Protein AF-A0A951DX21-F1 (afdb_monomer)

Foldseek 3Di:
DDDDDPVNVVVCVVVVVVVVPPDPPPPPPDDPQDDPAAREDEDDFQCDDPRNVRVVVVVVVVVVLVVCVVVQHDVNHRYDYHD

pLDDT: mean 83.19, std 17.68, range [49.28, 98.56]

Radius of gyration: 25.63 Å; Cα contacts (8 Å, |Δi|>4): 71; chains: 1; bounding box: 53×21×72 Å

Secondary structure (DSSP, 8-state):
-----HHHHHHTHHHHHHHHTS-------PPTTB-SSEEEEE-----SSTTGGGHHHHHHHHHHHHHHHHTT-BTTBEEEEE-

Sequence (83 aa):
MKRLTRRTILAAAPSALAFAALPARGANQYGPGVTDAEIKIGNTCFYTGPASSYGTIGKAMAAYYKMVNEQGGVNGRKINFIS

Solvent-accessible surface area (backbone atoms only — not comparable to full-atom values): 5123 Å² total; per-residue (Å²): 133,87,79,87,47,74,67,63,55,61,71,45,48,67,66,57,56,61,64,71,68,58,75,80,86,67,76,78,85,56,58,90,54,45,57,90,56,36,37,55,42,83,60,90,68,39,72,60,73,96,57,23,76,55,24,53,55,52,52,51,51,52,54,50,43,50,52,42,36,77,74,49,32,61,96,66,14,34,62,46,73,46,117

Mean predicted aligned error: 12.29 Å

Nearest PDB structures (foldseek):
  4n03-assembly1_A  TM=9.405E-01  e=9.254E-03  Thermomonospora curvata DSM 43183
  4m88-assembly1_A  TM=8.582E-01  e=9.831E-02  Verminephrobacter eiseniae EF01-2
  4n0q-assembly4_D  TM=9.222E-01  e=4.058E-01  Brucella melitensis bv. 1 str. 16M
  3h5l-assembly1_A  TM=8.839E-01  e=1.368E+00  Ruegeria pomeroyi

Structure (mmCIF, N/CA/C/O backbone):
data_AF-A0A951DX21-F1
#
_entry.id   AF-A0A951DX21-F1
#
loop_
_atom_site.group_PDB
_atom_site.id
_atom_site.type_symbol
_atom_site.label_atom_id
_atom_site.label_alt_id
_atom_site.label_comp_id
_atom_site.label_asym_id
_atom_site.label_entity_id
_atom_site.label_seq_id
_atom_site.pdbx_PDB_ins_code
_atom_site.Cartn_x
_atom_site.Cartn_y
_atom_site.Cartn_z
_atom_site.occupancy
_atom_site.B_iso_or_equiv
_atom_site.auth_seq_id
_atom_site.auth_comp_id
_atom_site.auth_asym_id
_atom_site.auth_atom_id
_atom_site.pdbx_PDB_model_num
ATOM 1 N N . MET A 1 1 ? -26.437 -14.004 55.523 1.00 49.28 1 MET A N 1
ATOM 2 C CA . MET A 1 1 ? -26.371 -13.576 54.104 1.00 49.28 1 MET A CA 1
ATOM 3 C C . MET A 1 1 ? -26.998 -12.189 53.995 1.00 49.28 1 MET A C 1
ATOM 5 O O . MET A 1 1 ? -28.182 -12.056 54.281 1.00 49.28 1 MET A O 1
ATOM 9 N N . LYS A 1 2 ? -26.216 -11.136 53.712 1.00 49.69 2 LYS A N 1
ATOM 10 C CA . LYS A 1 2 ? -26.750 -9.762 53.616 1.00 49.69 2 LYS A CA 1
ATOM 11 C C . LYS A 1 2 ? -27.615 -9.657 52.354 1.00 49.69 2 LYS A C 1
ATOM 13 O O . LYS A 1 2 ? -27.111 -9.869 51.256 1.00 49.69 2 LYS A O 1
ATOM 18 N N . ARG A 1 3 ? -28.916 -9.380 52.510 1.00 56.81 3 ARG A N 1
ATOM 19 C CA . ARG A 1 3 ? -29.834 -9.151 51.383 1.00 56.81 3 ARG A CA 1
ATOM 20 C C . ARG A 1 3 ? -29.414 -7.866 50.669 1.00 56.81 3 ARG A C 1
ATOM 22 O O . ARG A 1 3 ? -29.406 -6.808 51.290 1.00 56.81 3 ARG A O 1
ATOM 29 N N . LEU A 1 4 ? -29.058 -7.963 49.390 1.00 61.78 4 LEU A N 1
ATOM 30 C CA . LEU A 1 4 ? -28.853 -6.788 48.546 1.00 61.78 4 LEU A CA 1
ATOM 31 C C . LEU A 1 4 ? -30.204 -6.105 48.315 1.00 61.78 4 LEU A C 1
ATOM 33 O O . LEU A 1 4 ? -31.119 -6.680 47.729 1.00 61.78 4 LEU A O 1
ATOM 37 N N . THR A 1 5 ? -30.339 -4.884 48.818 1.00 69.94 5 THR A N 1
ATOM 38 C CA . THR A 1 5 ? -31.567 -4.091 48.735 1.00 69.94 5 THR A CA 1
ATOM 39 C C . THR A 1 5 ? -31.547 -3.242 47.461 1.00 69.94 5 THR A C 1
ATOM 41 O O . THR A 1 5 ? -30.492 -2.771 47.045 1.00 69.94 5 THR A O 1
ATOM 44 N N . ARG A 1 6 ? -32.713 -2.957 46.856 1.00 60.38 6 ARG A N 1
ATOM 45 C CA . ARG A 1 6 ? -32.833 -2.083 45.659 1.00 60.38 6 ARG A CA 1
ATOM 46 C C . ARG A 1 6 ? -32.099 -0.739 45.797 1.00 60.38 6 ARG A C 1
ATOM 48 O O . ARG A 1 6 ? -31.567 -0.228 44.819 1.00 60.38 6 ARG A O 1
ATOM 55 N N . ARG A 1 7 ? -32.031 -0.195 47.017 1.00 58.56 7 ARG A N 1
ATOM 56 C CA . ARG A 1 7 ? -31.292 1.038 47.344 1.00 58.56 7 ARG A CA 1
ATOM 57 C C . ARG A 1 7 ? -29.780 0.902 47.148 1.00 58.56 7 ARG A C 1
ATOM 59 O O . ARG A 1 7 ? -29.144 1.849 46.708 1.00 58.56 7 ARG A O 1
ATOM 66 N N . THR A 1 8 ? -29.220 -0.272 47.425 1.00 60.78 8 THR A N 1
ATOM 67 C CA . THR A 1 8 ? -27.793 -0.568 47.250 1.00 60.78 8 THR A CA 1
ATOM 68 C C . THR A 1 8 ? -27.419 -0.674 45.769 1.00 60.78 8 THR A C 1
ATOM 70 O O . THR A 1 8 ? -26.318 -0.299 45.391 1.00 60.78 8 THR A O 1
ATOM 73 N N . ILE A 1 9 ? -28.355 -1.124 44.925 1.00 61.28 9 ILE A N 1
ATOM 74 C CA . ILE A 1 9 ? -28.180 -1.208 43.466 1.00 61.28 9 ILE A CA 1
ATOM 75 C C . ILE A 1 9 ? -28.255 0.188 42.829 1.00 61.28 9 ILE A C 1
ATOM 77 O O . ILE A 1 9 ? -27.402 0.532 42.017 1.00 61.28 9 ILE A O 1
ATOM 81 N N . LEU A 1 10 ? -29.220 1.026 43.235 1.00 59.09 10 LEU A N 1
ATOM 82 C CA . LEU A 1 10 ? -29.319 2.404 42.730 1.00 59.09 10 LEU A CA 1
ATOM 83 C C . LEU A 1 10 ? -28.131 3.281 43.155 1.00 59.09 10 LEU A C 1
ATOM 85 O O . LEU A 1 10 ? -27.673 4.100 42.367 1.00 59.09 10 LEU A O 1
ATOM 89 N N . ALA A 1 11 ? -27.612 3.099 44.372 1.00 60.81 11 ALA A N 1
ATOM 90 C CA . ALA A 1 11 ? -26.464 3.863 44.865 1.00 60.81 11 ALA A CA 1
ATOM 91 C C . ALA A 1 11 ? -25.144 3.531 44.137 1.00 60.81 11 ALA A C 1
ATOM 93 O O . ALA A 1 11 ? -24.222 4.340 44.159 1.00 60.81 11 ALA A O 1
ATOM 94 N N . ALA A 1 12 ? -25.053 2.369 43.482 1.00 59.16 12 ALA A N 1
ATOM 95 C CA . ALA A 1 12 ? -23.880 1.937 42.718 1.00 59.16 12 ALA A CA 1
ATOM 96 C C . ALA A 1 12 ? -23.938 2.313 41.221 1.00 59.16 12 ALA A C 1
ATOM 98 O O . ALA A 1 12 ? -22.954 2.152 40.5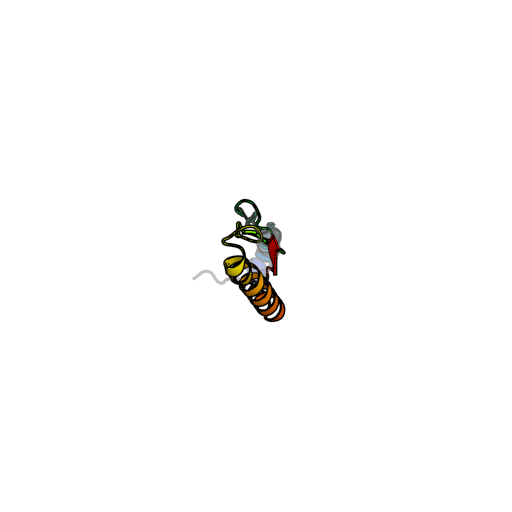01 1.00 59.16 12 ALA A O 1
ATOM 99 N N . ALA A 1 13 ? -25.076 2.816 40.734 1.00 58.59 13 ALA A N 1
ATOM 100 C CA . ALA A 1 13 ? -25.252 3.194 39.331 1.00 58.59 13 ALA A CA 1
ATOM 101 C C . ALA A 1 13 ? -24.364 4.377 38.868 1.00 58.59 13 ALA A C 1
ATOM 103 O O . ALA A 1 13 ? -23.833 4.303 37.757 1.00 58.59 13 ALA A O 1
ATOM 104 N N . PRO A 1 14 ? -24.121 5.433 39.677 1.00 57.66 14 PRO A N 1
ATOM 105 C CA . PRO A 1 14 ? -23.258 6.544 39.264 1.00 57.66 14 PRO A CA 1
ATOM 106 C C . PRO A 1 14 ? -21.789 6.127 39.104 1.00 57.66 14 PRO A C 1
ATOM 108 O O . PRO A 1 14 ? -21.095 6.605 38.210 1.00 57.66 14 PRO A O 1
ATOM 111 N N . SER A 1 15 ? -21.313 5.205 39.944 1.00 58.00 15 SER A N 1
ATOM 112 C CA . SER A 1 15 ? -19.934 4.708 39.926 1.00 58.00 15 SER A CA 1
ATOM 113 C C . SER A 1 15 ? -19.660 3.737 38.771 1.00 58.00 15 SER A C 1
ATOM 115 O O . SER A 1 15 ? -18.535 3.694 38.278 1.00 58.00 15 SER A O 1
ATOM 117 N N . ALA 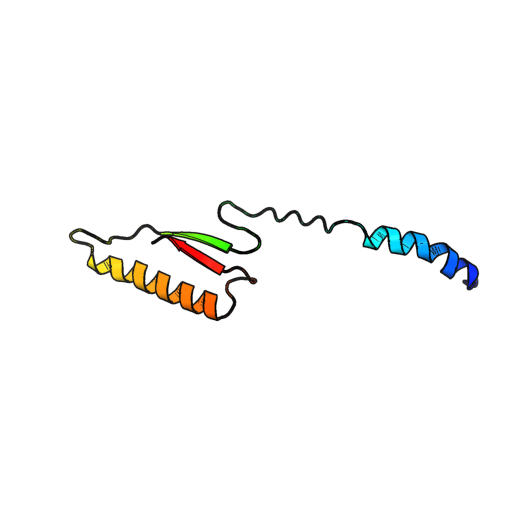A 1 16 ? -20.673 3.016 38.280 1.00 58.78 16 ALA A N 1
ATOM 118 C CA . ALA A 1 16 ? -20.553 2.191 37.075 1.00 58.78 16 ALA A CA 1
ATOM 119 C C . ALA A 1 16 ? -20.457 3.034 35.786 1.00 58.78 16 ALA A C 1
ATOM 121 O O . ALA A 1 16 ? -19.704 2.690 34.876 1.00 58.78 16 ALA A O 1
ATOM 122 N N . LEU A 1 17 ? -21.160 4.172 35.725 1.00 59.06 17 LEU A N 1
ATOM 123 C CA . LEU A 1 17 ? -21.094 5.105 34.590 1.00 59.06 17 LEU A CA 1
ATOM 124 C C . LEU A 1 17 ? -19.742 5.831 34.499 1.00 59.06 17 LEU A C 1
ATOM 126 O O . LEU A 1 17 ? -19.277 6.120 33.399 1.00 59.06 17 LEU A O 1
ATOM 130 N N . ALA A 1 18 ? -19.071 6.063 35.631 1.00 59.62 18 ALA A N 1
ATOM 131 C CA . ALA A 1 18 ? -17.741 6.674 35.660 1.00 59.62 18 ALA A CA 1
ATOM 132 C C . ALA A 1 18 ? -16.650 5.796 35.010 1.00 59.62 18 ALA A C 1
ATOM 134 O O . ALA A 1 18 ? -15.676 6.323 34.479 1.00 59.62 18 ALA A O 1
ATOM 135 N N . PHE A 1 19 ? -16.822 4.468 34.995 1.00 57.84 19 PHE A N 1
ATOM 136 C CA . PHE A 1 19 ? -15.886 3.545 34.335 1.00 57.84 19 PHE A CA 1
ATOM 137 C C . PHE A 1 19 ? -16.063 3.481 32.810 1.00 57.84 19 PHE A C 1
ATOM 139 O O . PHE A 1 19 ? -15.111 3.163 32.102 1.00 57.84 19 PHE A O 1
ATOM 146 N N . ALA A 1 20 ? -17.250 3.812 32.293 1.00 60.47 20 ALA A N 1
ATOM 147 C CA . ALA A 1 20 ? -17.542 3.799 30.857 1.00 60.47 20 ALA A CA 1
ATOM 148 C C . ALA A 1 20 ? -16.988 5.027 30.106 1.00 60.47 20 ALA A C 1
ATOM 150 O O . ALA A 1 20 ? -16.934 5.022 28.879 1.00 60.47 20 ALA A O 1
ATOM 151 N N . ALA A 1 21 ? -16.570 6.069 30.831 1.00 59.03 21 ALA A N 1
ATOM 152 C CA . ALA A 1 21 ? -16.040 7.312 30.268 1.00 59.03 21 ALA A CA 1
ATOM 153 C C . ALA A 1 21 ? -14.505 7.345 30.169 1.00 59.03 21 ALA A C 1
ATOM 155 O O . ALA A 1 21 ? -13.936 8.361 29.767 1.00 59.03 21 ALA A O 1
ATOM 156 N N . LEU A 1 22 ? -13.811 6.263 30.539 1.00 62.09 22 LEU A N 1
ATOM 157 C CA . LEU A 1 22 ? -12.372 6.181 30.320 1.00 62.09 22 LEU A CA 1
ATOM 158 C C . LEU A 1 22 ? -12.126 6.110 28.806 1.00 62.09 22 LEU A C 1
ATOM 160 O O . LEU A 1 22 ? -12.596 5.161 28.174 1.00 62.09 22 LEU A O 1
ATOM 164 N N . PRO A 1 23 ? -11.394 7.067 28.199 1.00 62.28 23 PRO A N 1
ATOM 165 C CA . PRO A 1 23 ? -10.957 6.896 26.824 1.00 62.28 23 PRO A CA 1
ATOM 166 C C . PRO A 1 23 ? -10.176 5.587 26.771 1.00 62.28 23 PRO A C 1
ATOM 168 O O . PRO A 1 23 ? -9.283 5.372 27.596 1.00 62.28 23 PRO A O 1
ATOM 171 N N . ALA A 1 24 ? -10.544 4.695 25.850 1.00 66.44 24 ALA A N 1
ATOM 172 C CA . ALA A 1 24 ? -9.838 3.442 25.650 1.00 66.44 24 ALA A CA 1
ATOM 173 C C . ALA A 1 24 ? -8.358 3.771 25.423 1.00 66.44 24 ALA A C 1
ATOM 175 O O . ALA A 1 24 ? -7.966 4.281 24.375 1.00 66.44 24 ALA A O 1
ATOM 176 N N . ARG A 1 25 ? -7.529 3.536 26.445 1.00 54.38 25 ARG A N 1
ATOM 177 C CA . ARG A 1 25 ? -6.081 3.745 26.393 1.00 54.38 25 ARG A CA 1
ATOM 178 C C . ARG A 1 25 ? -5.441 2.582 25.644 1.00 54.38 25 ARG A C 1
ATOM 180 O O . ARG A 1 25 ? -4.676 1.809 26.199 1.00 54.38 25 ARG A O 1
ATOM 187 N N . GLY A 1 26 ? -5.787 2.474 24.371 1.00 56.94 26 GLY A N 1
ATOM 188 C CA . GLY A 1 26 ? -4.980 1.846 23.342 1.00 56.94 26 GLY A CA 1
ATOM 189 C C . GLY A 1 26 ? -4.520 2.965 22.428 1.00 56.94 26 GLY A C 1
ATOM 190 O O . GLY A 1 26 ? -5.024 3.094 21.320 1.00 56.94 26 GLY A O 1
ATOM 191 N N . ALA A 1 27 ? -3.634 3.840 22.917 1.00 56.78 27 ALA A N 1
ATOM 192 C CA . ALA A 1 27 ? -2.892 4.706 22.013 1.00 56.78 27 ALA A CA 1
ATOM 193 C C . ALA A 1 27 ? -2.136 3.747 21.104 1.00 56.78 27 ALA A C 1
ATOM 195 O O . ALA A 1 27 ? -1.233 3.054 21.572 1.00 56.78 27 ALA A O 1
ATOM 196 N N . ASN A 1 28 ? -2.606 3.597 19.871 1.00 60.50 28 ASN A N 1
ATOM 197 C CA . ASN A 1 28 ? -2.053 2.638 18.949 1.00 60.50 28 ASN A CA 1
ATOM 198 C C . ASN A 1 28 ? -0.567 2.955 18.759 1.00 60.50 28 ASN A C 1
ATOM 200 O O . ASN A 1 28 ? -0.210 3.900 18.055 1.00 60.50 28 ASN A O 1
ATOM 204 N N . GLN A 1 29 ? 0.301 2.202 19.440 1.00 70.38 29 GLN A N 1
ATOM 205 C CA . GLN A 1 29 ? 1.747 2.302 19.289 1.00 70.38 29 GLN A CA 1
ATOM 206 C C . GLN A 1 29 ? 2.109 1.619 17.977 1.00 70.38 29 GLN A C 1
ATOM 208 O O . GLN A 1 29 ? 2.601 0.495 17.929 1.00 70.38 29 GLN A O 1
ATOM 213 N N . TYR A 1 30 ? 1.752 2.285 16.890 1.00 83.62 30 TYR A N 1
ATOM 214 C CA . TYR A 1 30 ? 2.086 1.857 15.556 1.00 83.62 30 TYR A CA 1
ATOM 215 C C . TYR A 1 30 ? 3.571 2.082 15.301 1.00 83.62 30 TYR A C 1
ATOM 217 O O . TYR A 1 30 ? 4.147 3.092 15.708 1.00 83.62 30 TYR A O 1
ATOM 225 N N . GLY A 1 31 ? 4.187 1.134 14.597 1.00 88.88 31 GLY A N 1
ATOM 226 C CA . GLY A 1 31 ? 5.497 1.361 14.005 1.00 88.88 31 GLY A CA 1
ATOM 227 C C . GLY A 1 31 ? 5.432 2.438 12.911 1.00 88.88 31 GLY A C 1
ATOM 228 O O . GLY A 1 31 ? 4.344 2.785 12.437 1.00 88.88 31 GLY A O 1
ATOM 229 N N . PRO A 1 32 ? 6.590 2.960 12.473 1.00 93.44 32 PRO A N 1
ATOM 230 C CA . PRO A 1 32 ? 6.658 3.893 11.355 1.00 93.44 32 PRO A CA 1
ATOM 231 C C . PRO A 1 32 ? 5.874 3.393 10.135 1.00 93.44 32 PRO A C 1
ATOM 233 O O . PRO A 1 32 ? 5.956 2.223 9.768 1.00 93.44 32 PRO A O 1
ATOM 236 N N . GLY A 1 33 ? 5.117 4.291 9.503 1.00 93.00 33 GLY A N 1
ATOM 237 C CA . GLY A 1 33 ? 4.327 3.976 8.310 1.00 93.00 33 GLY A CA 1
ATOM 238 C C . GLY A 1 33 ? 2.976 3.306 8.576 1.00 93.00 33 GLY A C 1
ATOM 239 O O . GLY A 1 33 ? 2.257 3.057 7.614 1.00 93.00 33 GLY A O 1
ATOM 240 N N . VAL A 1 34 ? 2.590 3.051 9.830 1.00 95.12 34 VAL A N 1
ATOM 241 C CA . VAL A 1 34 ? 1.280 2.472 10.167 1.00 95.12 34 VAL A CA 1
ATOM 242 C C . VAL A 1 34 ? 0.399 3.498 10.879 1.00 95.12 34 VAL A C 1
ATOM 244 O O . VAL A 1 34 ? 0.842 4.226 11.764 1.00 95.12 34 VAL A O 1
ATOM 247 N N . THR A 1 35 ? -0.868 3.556 10.477 1.00 93.12 35 THR A N 1
ATOM 248 C CA . THR A 1 35 ? -1.913 4.385 11.088 1.00 93.12 35 THR A CA 1
ATOM 249 C C . THR A 1 35 ? -3.186 3.557 11.296 1.00 93.12 35 THR A C 1
ATOM 251 O O . THR A 1 35 ? -3.233 2.367 10.974 1.00 93.12 35 THR A O 1
ATOM 254 N N . ASP A 1 36 ? -4.245 4.178 11.818 1.00 92.81 36 ASP A N 1
ATOM 255 C CA . ASP A 1 36 ? -5.564 3.541 11.921 1.00 92.81 36 ASP A CA 1
ATOM 256 C C . ASP A 1 36 ? -6.176 3.216 10.547 1.00 92.81 36 ASP A C 1
ATOM 258 O O . ASP A 1 36 ? -6.993 2.305 10.446 1.00 92.81 36 ASP A O 1
ATOM 262 N N . ALA A 1 37 ? -5.768 3.930 9.491 1.00 94.62 37 ALA A N 1
ATOM 263 C CA . ALA A 1 37 ? -6.364 3.831 8.159 1.00 94.62 37 ALA A CA 1
ATOM 264 C C . ALA A 1 37 ? -5.459 3.143 7.125 1.00 94.62 37 ALA A C 1
ATOM 266 O O . ALA A 1 37 ? -5.960 2.445 6.241 1.00 94.62 37 ALA A O 1
ATOM 267 N N . GLU A 1 38 ? -4.140 3.329 7.216 1.00 96.19 38 GLU A N 1
ATOM 268 C CA . GLU A 1 38 ? -3.190 2.854 6.204 1.00 96.19 38 GLU A CA 1
ATOM 2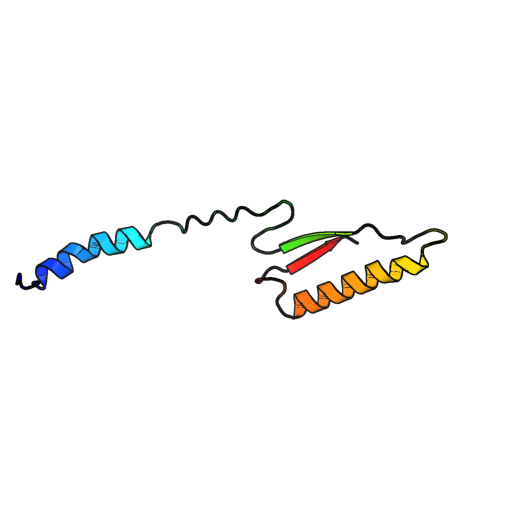69 C C . GLU A 1 38 ? -1.928 2.195 6.772 1.00 96.19 38 GLU A C 1
ATOM 271 O O . GLU A 1 38 ? -1.481 2.494 7.882 1.00 96.19 38 GLU A O 1
ATOM 276 N N . ILE A 1 39 ? -1.339 1.321 5.954 1.00 97.56 39 ILE A N 1
ATOM 277 C CA . ILE A 1 39 ? -0.005 0.736 6.119 1.00 97.56 39 ILE A CA 1
ATOM 278 C C . ILE A 1 39 ? 0.823 1.143 4.897 1.00 97.56 39 ILE A C 1
ATOM 280 O O . ILE A 1 39 ? 0.518 0.726 3.779 1.00 97.56 39 ILE A O 1
ATOM 284 N N . LYS A 1 40 ? 1.874 1.939 5.096 1.00 97.88 40 LYS A N 1
ATOM 285 C CA . LYS A 1 40 ? 2.807 2.349 4.039 1.00 97.88 40 LYS A CA 1
ATOM 286 C C . LYS A 1 40 ? 3.918 1.327 3.882 1.00 97.88 40 LYS A C 1
ATOM 288 O O . LYS A 1 40 ? 4.592 0.987 4.851 1.00 97.88 40 LYS A O 1
ATOM 293 N N . ILE A 1 41 ? 4.135 0.888 2.648 1.00 97.50 41 ILE A N 1
ATOM 294 C CA . ILE A 1 41 ? 5.200 -0.050 2.292 1.00 97.50 41 ILE A CA 1
ATOM 295 C C . ILE A 1 41 ? 5.994 0.551 1.138 1.00 97.50 41 ILE A C 1
ATOM 297 O O . ILE A 1 41 ? 5.432 0.843 0.085 1.00 97.50 41 ILE A O 1
ATOM 301 N N . GLY A 1 42 ? 7.298 0.727 1.342 1.00 96.69 42 GLY A N 1
ATOM 302 C CA . GLY A 1 42 ? 8.232 1.076 0.275 1.00 96.69 42 GLY A CA 1
ATOM 303 C C . GLY A 1 42 ? 8.813 -0.175 -0.375 1.00 96.69 42 GLY A C 1
ATOM 304 O O . GLY A 1 42 ? 9.083 -1.162 0.309 1.00 96.69 42 GLY A O 1
ATOM 305 N N . ASN A 1 43 ? 9.021 -0.121 -1.687 1.00 96.06 43 ASN A N 1
ATOM 306 C CA . ASN A 1 43 ? 9.648 -1.184 -2.457 1.00 96.06 43 ASN A CA 1
ATOM 307 C C . ASN A 1 43 ? 10.823 -0.655 -3.276 1.00 96.06 43 ASN A C 1
ATOM 309 O O . ASN A 1 43 ? 10.741 0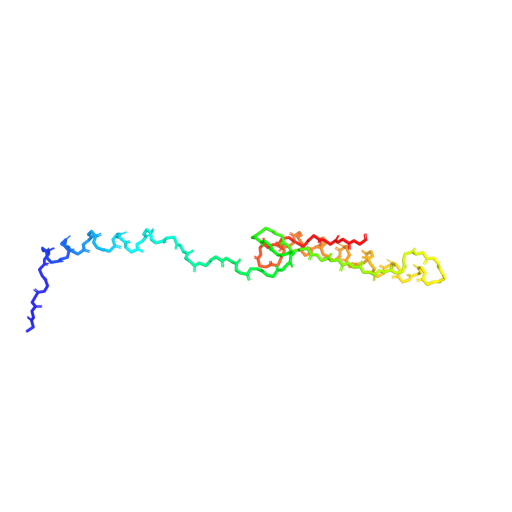.399 -3.902 1.00 96.06 43 ASN A O 1
ATOM 313 N N . THR A 1 44 ? 11.890 -1.444 -3.324 1.00 94.94 44 THR A N 1
ATOM 314 C CA . THR A 1 44 ? 13.024 -1.209 -4.213 1.00 94.94 44 THR A CA 1
ATOM 315 C C . THR A 1 44 ? 13.006 -2.289 -5.280 1.00 94.94 44 THR A C 1
ATOM 317 O O . THR A 1 44 ? 13.158 -3.470 -4.976 1.00 94.94 44 THR A O 1
ATOM 320 N N . CYS A 1 45 ? 12.827 -1.894 -6.538 1.00 93.81 45 CYS A N 1
ATOM 321 C CA . CYS A 1 45 ? 12.789 -2.825 -7.658 1.00 93.81 45 CYS A CA 1
ATOM 322 C C . CYS A 1 45 ? 13.601 -2.304 -8.847 1.00 93.81 45 CYS A C 1
ATOM 324 O O . CYS A 1 45 ? 13.865 -1.109 -8.982 1.00 93.81 45 CYS A O 1
ATOM 326 N N . PHE A 1 46 ? 13.994 -3.222 -9.724 1.00 94.88 46 PHE A N 1
ATOM 327 C CA . PHE A 1 46 ? 14.778 -2.930 -10.917 1.00 94.88 46 PHE A CA 1
ATOM 328 C C . PHE A 1 46 ? 13.839 -2.522 -12.053 1.00 94.88 46 PHE A C 1
ATOM 330 O O . PHE A 1 46 ? 13.408 -3.356 -12.844 1.00 94.88 46 PHE A O 1
ATOM 337 N N . TYR A 1 47 ? 13.475 -1.245 -12.127 1.00 92.56 47 TYR A N 1
ATOM 338 C CA . TYR A 1 47 ? 12.586 -0.759 -13.193 1.00 92.56 47 TYR A CA 1
ATOM 339 C C . TYR A 1 47 ? 13.308 -0.390 -14.482 1.00 92.56 47 TYR A C 1
ATOM 341 O O . TYR A 1 47 ? 12.686 -0.306 -15.538 1.00 92.56 47 TYR A O 1
ATOM 349 N N . THR A 1 48 ? 14.614 -0.163 -14.400 1.00 94.12 48 THR A N 1
ATOM 350 C CA . THR A 1 48 ? 15.452 0.283 -15.512 1.00 94.12 48 THR A CA 1
ATOM 351 C C . THR A 1 48 ? 16.752 -0.523 -15.563 1.00 94.12 48 THR A C 1
ATOM 353 O O . THR A 1 48 ? 17.079 -1.273 -14.640 1.00 94.12 48 THR A O 1
ATOM 356 N N . GLY A 1 49 ? 17.487 -0.405 -16.673 1.00 95.38 49 GLY A N 1
ATOM 357 C CA . GLY A 1 49 ? 18.761 -1.097 -16.883 1.00 95.38 49 GLY A CA 1
ATOM 358 C C . GLY A 1 49 ? 18.629 -2.573 -17.302 1.00 95.38 49 GLY A C 1
ATOM 359 O O . GLY A 1 49 ? 17.533 -3.035 -17.632 1.00 95.38 49 GLY A O 1
ATOM 360 N N . PRO A 1 50 ? 19.743 -3.334 -17.306 1.00 96.44 50 PRO A N 1
ATOM 361 C CA . PRO A 1 50 ? 19.784 -4.709 -17.825 1.00 96.44 50 PRO A CA 1
ATOM 362 C C . PRO A 1 50 ? 18.865 -5.689 -17.085 1.00 96.44 50 PRO A C 1
ATOM 364 O O . PRO A 1 50 ? 18.378 -6.653 -17.664 1.00 96.44 50 PRO A O 1
ATOM 367 N N . ALA A 1 51 ? 18.602 -5.417 -15.807 1.00 96.06 51 ALA A N 1
ATOM 368 C CA . ALA A 1 51 ? 17.748 -6.217 -14.936 1.00 96.06 51 ALA A CA 1
ATOM 369 C C . ALA A 1 51 ? 16.274 -5.746 -14.936 1.00 96.06 51 ALA A C 1
ATOM 371 O O . ALA A 1 51 ? 15.484 -6.191 -14.108 1.00 96.06 51 ALA A O 1
ATOM 372 N N . SER A 1 52 ? 15.884 -4.844 -15.844 1.00 96.06 52 SER A N 1
ATOM 373 C CA . SER A 1 52 ? 14.551 -4.212 -15.861 1.00 96.06 52 SER A CA 1
ATOM 374 C C . SER A 1 52 ? 13.374 -5.179 -16.020 1.00 96.06 52 SER A C 1
ATOM 376 O O . SER A 1 52 ? 12.252 -4.857 -15.625 1.00 96.06 52 SER A O 1
ATOM 378 N N . SER A 1 53 ? 13.609 -6.385 -16.544 1.00 95.75 53 SER A N 1
ATOM 379 C CA . SER A 1 53 ? 12.591 -7.438 -16.629 1.00 95.75 53 SER A CA 1
ATOM 380 C C . SER A 1 53 ? 12.007 -7.799 -15.255 1.00 95.75 53 SER A C 1
ATOM 382 O O . SER A 1 53 ? 10.803 -8.060 -15.147 1.00 95.75 53 SER A O 1
ATOM 384 N N . TYR A 1 54 ? 12.814 -7.714 -14.189 1.00 95.44 54 TYR A N 1
ATOM 385 C CA . TYR A 1 54 ? 12.371 -7.933 -12.810 1.00 95.44 54 TYR A CA 1
ATOM 386 C C . TYR A 1 54 ? 11.435 -6.833 -12.288 1.00 95.44 54 TYR A C 1
ATOM 388 O O . TYR A 1 54 ? 10.700 -7.081 -11.336 1.00 95.44 54 TYR A O 1
ATOM 396 N N . GLY A 1 55 ? 11.358 -5.661 -12.933 1.00 95.94 55 GLY A N 1
ATOM 397 C CA . GLY A 1 55 ? 10.392 -4.603 -12.607 1.00 95.94 55 GLY A CA 1
ATOM 398 C C . GLY A 1 55 ? 8.930 -5.063 -12.684 1.00 95.94 55 GLY A C 1
ATOM 399 O O . GLY A 1 55 ? 8.049 -4.498 -12.031 1.00 95.94 55 GLY A O 1
ATOM 400 N N . THR A 1 56 ? 8.663 -6.143 -13.424 1.00 96.50 56 THR A N 1
ATOM 401 C CA . THR A 1 56 ? 7.355 -6.814 -13.457 1.00 96.50 56 THR A CA 1
ATOM 402 C C . THR A 1 56 ? 6.940 -7.342 -12.080 1.00 96.50 56 THR A C 1
ATOM 404 O O . THR A 1 56 ? 5.753 -7.336 -11.766 1.00 96.50 56 THR A O 1
ATOM 407 N N . ILE A 1 57 ? 7.895 -7.719 -11.222 1.00 96.62 57 ILE A N 1
ATOM 408 C CA . ILE A 1 57 ? 7.630 -8.160 -9.845 1.00 96.62 57 ILE A CA 1
ATOM 409 C C . ILE A 1 57 ? 7.018 -7.008 -9.036 1.00 96.62 57 ILE A C 1
ATOM 411 O O . ILE A 1 57 ? 5.989 -7.197 -8.393 1.00 96.62 57 ILE A O 1
ATOM 415 N N . GLY A 1 58 ? 7.583 -5.796 -9.128 1.00 96.62 58 GLY A N 1
ATOM 416 C CA . GLY A 1 58 ? 7.025 -4.592 -8.495 1.00 96.62 58 GLY A CA 1
ATOM 417 C C . GLY A 1 58 ? 5.587 -4.306 -8.935 1.00 96.62 58 GLY A C 1
ATOM 418 O O . GLY A 1 58 ? 4.704 -4.089 -8.107 1.00 96.62 58 GLY A O 1
ATOM 419 N N . LYS A 1 59 ? 5.321 -4.410 -10.243 1.00 96.12 59 LYS A N 1
ATOM 420 C CA . LYS A 1 59 ? 3.971 -4.234 -10.807 1.00 96.12 59 LYS A CA 1
ATOM 421 C C . LYS A 1 59 ?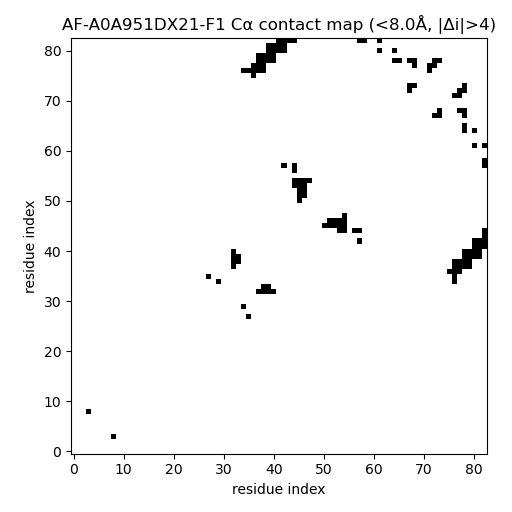 2.989 -5.302 -10.316 1.00 96.12 59 LYS A C 1
ATOM 423 O O . LYS A 1 59 ? 1.852 -4.976 -9.981 1.00 96.12 59 LYS A O 1
ATOM 428 N N . ALA A 1 60 ? 3.425 -6.560 -10.244 1.00 97.81 60 ALA A N 1
ATOM 429 C CA . ALA A 1 60 ? 2.611 -7.657 -9.729 1.00 97.81 60 ALA A CA 1
ATOM 430 C C . ALA A 1 60 ? 2.275 -7.462 -8.240 1.00 97.81 60 ALA A C 1
ATOM 432 O O . ALA A 1 60 ? 1.120 -7.633 -7.852 1.00 97.81 60 ALA A O 1
ATOM 433 N N . MET A 1 61 ? 3.242 -7.025 -7.424 1.00 98.12 61 MET A N 1
ATOM 434 C CA . MET A 1 61 ? 3.006 -6.676 -6.018 1.00 98.12 61 MET A CA 1
ATOM 435 C C . MET A 1 61 ? 1.983 -5.542 -5.878 1.00 98.12 61 MET A C 1
ATOM 437 O O . MET A 1 61 ? 1.044 -5.664 -5.094 1.00 98.12 61 MET A O 1
ATOM 441 N N . ALA A 1 62 ? 2.096 -4.477 -6.679 1.00 97.75 62 ALA A N 1
ATOM 442 C CA . ALA A 1 62 ? 1.135 -3.373 -6.662 1.00 97.75 62 ALA A CA 1
ATOM 443 C C . ALA A 1 62 ? -0.295 -3.837 -6.997 1.00 97.75 62 ALA A C 1
ATOM 445 O O . ALA A 1 62 ? -1.248 -3.476 -6.303 1.00 97.75 62 ALA A O 1
ATOM 446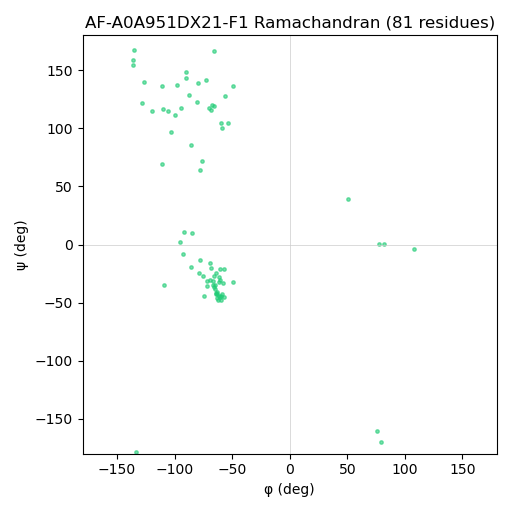 N N . ALA A 1 63 ? -0.447 -4.682 -8.022 1.00 98.31 63 ALA A N 1
ATOM 447 C CA . ALA A 1 63 ? -1.738 -5.261 -8.388 1.00 98.31 63 ALA A CA 1
ATOM 448 C C . ALA A 1 63 ? -2.307 -6.155 -7.273 1.00 98.31 63 ALA A C 1
ATOM 4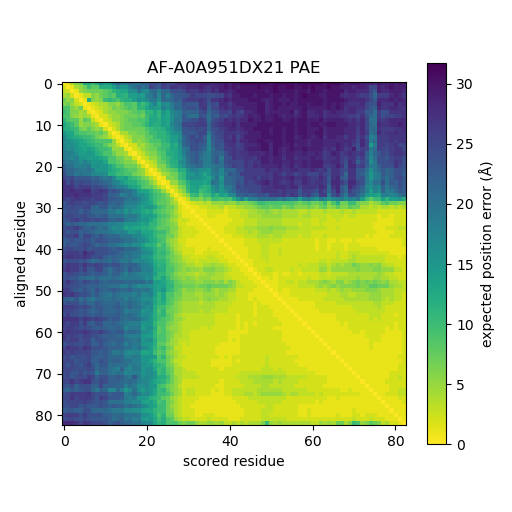50 O O . ALA A 1 63 ? -3.497 -6.081 -6.964 1.00 98.31 63 ALA A O 1
ATOM 451 N N . TYR A 1 64 ? -1.455 -6.952 -6.626 1.00 98.25 64 TYR A N 1
ATOM 452 C CA . TYR A 1 64 ? -1.854 -7.795 -5.504 1.00 98.25 64 TYR A CA 1
ATOM 453 C C . TYR A 1 64 ? -2.356 -6.964 -4.318 1.00 98.25 64 TYR A C 1
ATOM 455 O O . TYR A 1 64 ? -3.442 -7.219 -3.801 1.00 98.25 64 TYR A O 1
ATOM 463 N N . TYR A 1 65 ? -1.625 -5.921 -3.919 1.00 98.44 65 TYR A N 1
ATOM 464 C CA . TYR A 1 65 ? -2.054 -5.061 -2.813 1.00 98.44 65 TYR A CA 1
ATOM 465 C C . TYR A 1 65 ? -3.322 -4.268 -3.135 1.00 98.44 65 TYR A C 1
ATOM 467 O O . TYR A 1 65 ? -4.140 -4.048 -2.241 1.00 98.44 65 TYR A O 1
ATOM 475 N N . LYS A 1 66 ? -3.548 -3.903 -4.405 1.00 98.44 66 LYS A N 1
ATOM 476 C CA . LYS A 1 66 ? -4.834 -3.343 -4.845 1.00 98.44 66 LYS A CA 1
ATOM 477 C C . LYS A 1 66 ? -5.979 -4.324 -4.595 1.00 98.44 66 LYS A C 1
ATOM 479 O O . LYS A 1 66 ? -6.977 -3.937 -3.997 1.00 98.44 66 LYS A O 1
ATOM 484 N N . MET A 1 67 ? -5.810 -5.587 -4.981 1.00 98.56 67 MET A N 1
ATOM 485 C CA . MET A 1 67 ? -6.803 -6.636 -4.734 1.00 98.56 67 MET A CA 1
ATOM 486 C C . MET A 1 67 ? -7.041 -6.858 -3.229 1.00 98.56 67 MET A C 1
ATOM 488 O O . MET A 1 67 ? -8.189 -6.886 -2.792 1.00 98.56 67 MET A O 1
ATOM 492 N N . VAL A 1 68 ? -5.985 -6.907 -2.408 1.00 98.56 68 VAL A N 1
ATOM 493 C CA . VAL A 1 68 ? -6.115 -7.008 -0.939 1.00 98.56 68 VAL A CA 1
ATOM 494 C C . VAL A 1 68 ? -6.908 -5.826 -0.376 1.00 98.56 68 VAL A C 1
ATOM 496 O O . VAL A 1 68 ? -7.787 -5.999 0.467 1.00 98.56 68 VAL A O 1
ATOM 499 N N . ASN A 1 69 ? -6.644 -4.615 -0.867 1.00 98.50 69 ASN A N 1
ATOM 500 C CA . ASN A 1 69 ? -7.393 -3.426 -0.481 1.00 98.50 69 ASN A CA 1
ATOM 501 C C . ASN A 1 69 ? -8.868 -3.517 -0.875 1.00 98.50 69 ASN A C 1
ATOM 503 O O . ASN A 1 69 ? -9.721 -3.150 -0.066 1.00 98.50 69 ASN A O 1
ATOM 507 N N . GLU A 1 70 ? -9.187 -4.010 -2.069 1.00 98.44 70 GLU A N 1
ATOM 508 C CA . GLU A 1 70 ? -10.571 -4.240 -2.511 1.00 98.44 70 GLU A CA 1
ATOM 509 C C . GLU A 1 70 ? -11.294 -5.253 -1.606 1.00 98.44 70 GLU A C 1
ATOM 511 O O . GLU A 1 70 ? -12.476 -5.082 -1.321 1.00 98.44 70 GLU A O 1
ATOM 516 N N . GLN A 1 71 ? -10.570 -6.225 -1.044 1.00 98.31 71 GLN A N 1
ATOM 517 C CA . GLN A 1 71 ? -11.089 -7.229 -0.103 1.00 98.31 71 GLN A CA 1
ATOM 518 C C . GLN A 1 71 ? -11.134 -6.774 1.367 1.00 98.31 71 GLN A C 1
ATOM 520 O O . GLN A 1 71 ? -11.390 -7.574 2.262 1.00 98.31 71 GLN A O 1
ATOM 525 N N . GLY A 1 72 ? -10.914 -5.487 1.637 1.00 96.50 72 GLY A N 1
ATOM 526 C CA . GLY A 1 72 ? -11.015 -4.919 2.988 1.00 96.50 72 GLY A CA 1
ATOM 527 C C . GLY A 1 72 ? -9.677 -4.555 3.630 1.00 96.50 72 GLY A C 1
ATOM 528 O O . GLY A 1 72 ? -9.670 -3.903 4.672 1.00 96.50 72 GLY A O 1
ATOM 529 N N . GLY A 1 73 ? -8.556 -4.845 2.971 1.00 97.50 73 GLY A N 1
ATOM 530 C CA . GLY A 1 73 ? -7.222 -4.523 3.471 1.00 97.50 73 GLY A CA 1
ATOM 531 C C . GLY A 1 73 ? -6.764 -5.457 4.595 1.00 97.50 73 GLY A C 1
ATOM 532 O O . GLY A 1 73 ? -7.290 -6.551 4.778 1.00 97.50 73 GLY A O 1
ATOM 533 N N . VAL A 1 74 ? -5.770 -5.019 5.366 1.00 96.38 74 VAL A N 1
ATOM 534 C CA . VAL A 1 74 ? -5.181 -5.799 6.464 1.00 96.38 74 VAL A CA 1
ATOM 535 C C . VAL A 1 74 ? -5.650 -5.224 7.790 1.00 96.38 74 VAL A C 1
ATOM 537 O O . VAL A 1 74 ? -5.334 -4.083 8.126 1.00 96.38 74 VAL A O 1
ATOM 540 N N . ASN A 1 75 ? -6.419 -6.001 8.558 1.00 94.50 75 ASN A N 1
ATOM 541 C CA . ASN A 1 75 ? -7.034 -5.542 9.811 1.00 94.50 75 ASN A CA 1
ATOM 542 C C . ASN A 1 75 ? -7.800 -4.213 9.636 1.00 94.50 75 ASN A C 1
ATOM 544 O O . ASN A 1 75 ? -7.692 -3.317 10.473 1.00 94.50 75 ASN A O 1
ATOM 548 N N . GLY A 1 76 ? -8.501 -4.056 8.508 1.00 95.12 76 GLY A N 1
ATOM 549 C CA . GLY A 1 76 ? -9.238 -2.838 8.156 1.00 95.12 76 GLY A CA 1
ATOM 550 C C . GLY A 1 76 ? -8.387 -1.675 7.628 1.00 95.12 76 GLY A C 1
ATOM 551 O O . GLY A 1 76 ? -8.944 -0.631 7.303 1.00 95.12 76 GLY A O 1
ATOM 552 N N . ARG A 1 77 ? -7.061 -1.833 7.504 1.00 97.19 77 ARG A N 1
ATOM 553 C CA . ARG A 1 77 ? -6.147 -0.804 6.980 1.00 97.19 77 ARG A CA 1
ATOM 554 C C . ARG A 1 77 ? -5.844 -1.047 5.511 1.00 97.19 77 ARG A C 1
ATOM 556 O O . ARG A 1 77 ? -5.560 -2.178 5.110 1.00 97.19 77 ARG A O 1
ATOM 563 N N . LYS A 1 78 ? -5.847 0.011 4.706 1.00 98.38 78 LYS A N 1
ATOM 564 C CA . LYS A 1 78 ? -5.427 -0.072 3.303 1.00 98.38 78 LYS A CA 1
ATOM 565 C C . LYS A 1 78 ? -3.905 -0.061 3.196 1.00 98.38 78 LYS A C 1
ATOM 567 O O . LYS A 1 78 ? -3.223 0.693 3.880 1.00 98.38 78 LYS A O 1
ATOM 572 N N . ILE A 1 79 ? -3.366 -0.885 2.314 1.00 98.38 79 ILE A N 1
ATOM 573 C CA . ILE A 1 79 ? -1.950 -0.886 1.968 1.00 98.38 79 ILE A CA 1
ATOM 574 C C . ILE A 1 79 ? -1.699 0.247 0.972 1.00 98.38 79 ILE A C 1
ATOM 576 O O . ILE A 1 79 ? -2.302 0.281 -0.100 1.00 98.38 79 ILE A O 1
ATOM 580 N N . ASN A 1 80 ? -0.791 1.150 1.320 1.00 98.12 80 ASN A N 1
ATOM 581 C CA . ASN A 1 80 ? -0.270 2.187 0.445 1.00 98.12 80 ASN A CA 1
ATOM 582 C C . ASN A 1 80 ? 1.131 1.768 -0.015 1.00 98.12 80 ASN A C 1
ATOM 584 O O . ASN A 1 80 ? 2.114 1.901 0.719 1.00 98.12 80 ASN A O 1
ATOM 588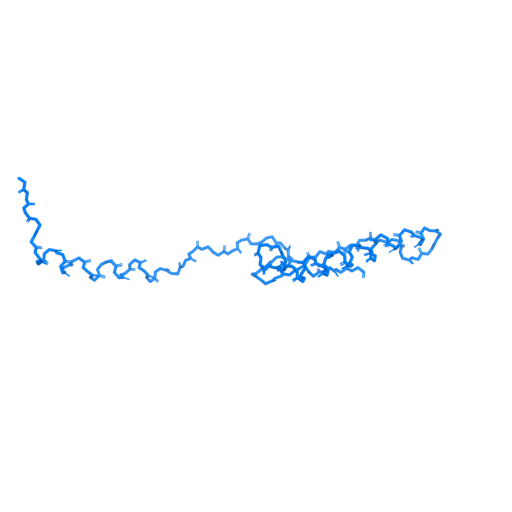 N N . PHE A 1 81 ? 1.189 1.171 -1.201 1.00 98.00 81 PHE A N 1
ATOM 589 C CA . PHE A 1 81 ? 2.410 0.603 -1.755 1.00 98.00 81 PHE A CA 1
ATOM 590 C C . PHE A 1 81 ? 3.114 1.612 -2.663 1.00 98.00 81 PHE A C 1
ATOM 592 O O . PHE A 1 81 ? 2.562 2.018 -3.684 1.00 98.00 81 PHE A O 1
ATOM 599 N N . ILE A 1 82 ? 4.330 2.003 -2.284 1.00 96.38 82 ILE A N 1
ATOM 600 C CA . ILE A 1 82 ? 5.165 2.956 -3.016 1.00 96.38 82 ILE A CA 1
ATOM 601 C C . ILE A 1 82 ? 6.182 2.156 -3.821 1.00 96.38 82 ILE A C 1
ATOM 603 O O . ILE A 1 82 ? 7.060 1.504 -3.248 1.00 96.38 82 ILE A O 1
ATOM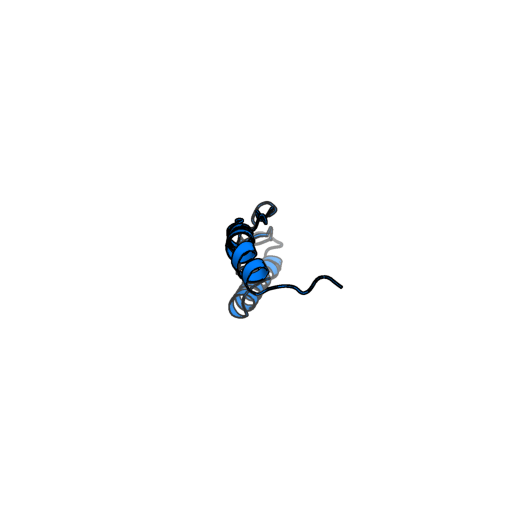 607 N N . SER A 1 83 ? 6.026 2.184 -5.142 1.00 88.56 83 SER A N 1
ATOM 608 C CA . SER A 1 83 ? 6.725 1.305 -6.074 1.00 88.56 83 SER A CA 1
ATOM 609 C C . SER A 1 83 ? 6.999 2.028 -7.375 1.00 88.56 83 SER A C 1
ATOM 611 O O . SER A 1 83 ? 6.083 2.712 -7.878 1.00 88.56 83 SER A O 1
#